Protein AF-A0A9D5KAC2-F1 (afdb_monomer)

pLDDT: mean 86.31, std 20.17, range [37.38, 98.75]

Radius of gyration: 15.59 Å; Cα contacts (8 Å, |Δi|>4): 391; chains: 1; bounding box: 38×21×55 Å

Sequence (136 aa):
MMRKALLIALGIALVAFPSVSSADNGYRHRAVCLSLVPYVSTSGSEAENTIHNFSLNLLGGYSGGLKGFELGGLLNMEKGSVTGLQMTAGANFVGLESSAIQVAGIFNYTGWLYGGQLSLVNISGDVSGAQVGLVN

Solvent-accessible surface area (backbone atoms only — not comparable to full-atom values): 6528 Å² total; per-residue (Å²): 137,77,78,71,63,62,72,65,59,75,79,72,78,78,75,89,71,80,60,65,72,62,75,66,91,83,33,45,38,33,57,71,41,48,20,52,35,64,62,45,37,79,52,32,85,51,16,60,46,21,33,30,29,31,37,41,13,62,45,12,31,45,25,21,16,37,57,35,43,34,46,20,39,34,27,38,37,23,62,27,42,36,35,43,40,41,37,23,55,29,28,40,39,32,59,32,46,28,49,23,39,39,39,18,57,42,26,36,37,30,40,29,36,45,35,36,40,38,20,42,33,36,47,58,66,51,76,53,68,52,72,48,49,85,36,103

Secondary structure (DSSP, 8-state):
--SSSTTTTTS--S---------STT-EEEEEEEEEETTEETTGGGGGGEEEEEEEESSEEEESEEEEEEEESSEEEESS-EEEEEEESSEEEEEEEEEEEEEESSEEEEEEEEEEEESSEEEEEEEEEEEESSB-

Foldseek 3Di:
DPPVVVVVPPPPPPDPDDQPAPPDPQAGEDAEKEAAAEQRIPCHPSQLRYEYQEYEYEAEYEHCEYNHEYEYAAEYEHCAEYDEEYEYAHEYYHNEEYNYEYEYAAEYEYAEYNEEYEYQAYDYNHYDYDYDHVYD

Organism: NCBI:txid2052148

Structure (mmCIF, N/CA/C/O backbone):
data_AF-A0A9D5KAC2-F1
#
_entry.id   AF-A0A9D5KAC2-F1
#
loop_
_atom_site.group_PDB
_atom_site.id
_atom_site.type_symbol
_atom_site.label_atom_id
_atom_site.label_alt_id
_atom_site.label_comp_id
_atom_site.label_asym_id
_atom_site.label_entity_id
_atom_site.label_seq_id
_atom_site.pdbx_PDB_ins_code
_atom_site.Cartn_x
_atom_site.Cartn_y
_atom_site.Cartn_z
_atom_site.occupancy
_atom_site.B_iso_or_equiv
_atom_site.auth_seq_id
_atom_site.auth_comp_id
_atom_site.auth_asym_id
_atom_site.auth_atom_id
_atom_site.pdbx_PDB_model_num
ATOM 1 N N . MET A 1 1 ? 3.149 -5.997 -38.935 1.00 50.69 1 MET A N 1
ATOM 2 C CA . MET A 1 1 ? 2.675 -5.862 -37.535 1.00 50.69 1 MET A CA 1
ATOM 3 C C . MET A 1 1 ? 3.484 -4.870 -36.669 1.00 50.69 1 MET A C 1
ATOM 5 O O . MET A 1 1 ? 3.221 -4.791 -35.482 1.00 50.69 1 MET A O 1
ATOM 9 N N . MET A 1 2 ? 4.371 -4.018 -37.216 1.00 50.44 2 MET A N 1
ATOM 10 C CA . MET A 1 2 ? 5.260 -3.142 -36.411 1.00 50.44 2 MET A CA 1
ATOM 11 C C . MET A 1 2 ? 4.861 -1.651 -36.326 1.00 50.44 2 MET A C 1
ATOM 13 O O . MET A 1 2 ? 5.628 -0.844 -35.820 1.00 50.44 2 MET A O 1
ATOM 17 N N . ARG A 1 3 ? 3.673 -1.241 -36.799 1.00 49.56 3 ARG A N 1
ATOM 18 C CA . ARG A 1 3 ? 3.275 0.189 -36.811 1.00 49.56 3 ARG A CA 1
ATOM 19 C C . ARG A 1 3 ? 2.404 0.640 -35.628 1.00 49.56 3 ARG A C 1
ATOM 21 O O . ARG A 1 3 ? 2.222 1.834 -35.450 1.00 49.56 3 ARG A O 1
ATOM 28 N N . LYS A 1 4 ? 1.910 -0.283 -34.790 1.00 39.94 4 LYS A N 1
ATOM 29 C CA . LYS A 1 4 ? 1.123 0.049 -33.579 1.00 39.94 4 LYS A CA 1
ATOM 30 C C . LYS A 1 4 ? 1.975 0.188 -32.307 1.00 39.94 4 LYS A C 1
ATOM 32 O O . LYS A 1 4 ? 1.543 0.842 -31.370 1.00 39.94 4 LYS A O 1
ATOM 37 N N . ALA A 1 5 ? 3.196 -0.357 -32.297 1.00 41.31 5 ALA A N 1
ATOM 38 C CA . ALA A 1 5 ? 4.114 -0.254 -31.157 1.00 41.31 5 ALA A CA 1
ATOM 39 C C . ALA A 1 5 ? 4.793 1.127 -31.051 1.00 41.31 5 ALA A C 1
ATOM 41 O O . ALA A 1 5 ? 5.139 1.562 -29.959 1.00 41.31 5 ALA A O 1
ATOM 42 N N . LEU A 1 6 ? 4.934 1.849 -32.170 1.00 38.22 6 LEU A N 1
ATOM 43 C CA . LEU A 1 6 ? 5.643 3.134 -32.203 1.00 38.22 6 LEU A CA 1
ATOM 44 C C . LEU A 1 6 ? 4.821 4.300 -31.617 1.00 38.22 6 LEU A C 1
ATOM 46 O O . LEU A 1 6 ? 5.397 5.274 -31.147 1.00 38.22 6 LEU A O 1
ATOM 50 N N . LEU A 1 7 ? 3.486 4.195 -31.589 1.00 37.38 7 LEU A N 1
ATOM 51 C CA . LEU A 1 7 ? 2.609 5.240 -31.037 1.00 37.38 7 LEU A CA 1
ATOM 52 C C . LEU A 1 7 ? 2.409 5.140 -29.515 1.00 37.38 7 LEU A C 1
ATOM 54 O O . LEU A 1 7 ? 1.961 6.102 -28.906 1.00 37.38 7 LEU A O 1
ATOM 58 N N . ILE A 1 8 ? 2.791 4.022 -28.888 1.00 47.62 8 ILE A N 1
ATOM 59 C CA . ILE A 1 8 ? 2.772 3.873 -27.420 1.00 47.62 8 ILE A CA 1
ATOM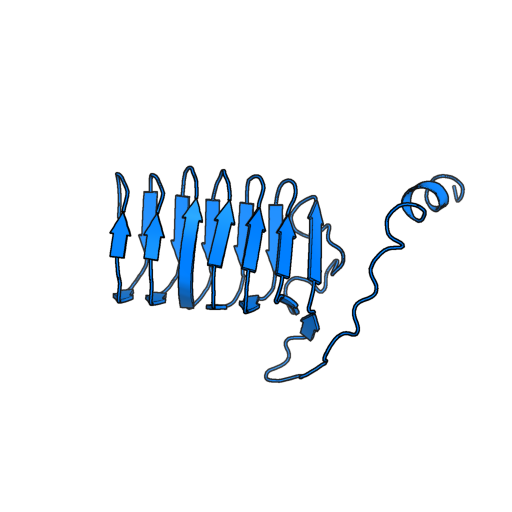 60 C C . ILE A 1 8 ? 4.092 4.383 -26.805 1.00 47.62 8 ILE A C 1
ATOM 62 O O . ILE A 1 8 ? 4.129 4.796 -25.650 1.00 47.62 8 ILE A O 1
ATOM 66 N N . ALA A 1 9 ? 5.168 4.448 -27.597 1.00 40.97 9 ALA A N 1
ATOM 67 C CA . ALA A 1 9 ? 6.490 4.880 -27.144 1.00 40.97 9 ALA A CA 1
ATOM 68 C C . ALA A 1 9 ? 6.660 6.410 -27.018 1.00 40.97 9 ALA A C 1
ATOM 70 O O . ALA A 1 9 ? 7.582 6.859 -26.344 1.00 40.97 9 ALA A O 1
ATOM 71 N N . LEU A 1 10 ? 5.789 7.226 -27.630 1.00 40.69 10 LEU A N 1
ATOM 72 C CA . LEU A 1 10 ? 5.984 8.685 -27.695 1.00 40.69 10 LEU A CA 1
ATOM 73 C C . LEU A 1 10 ? 5.441 9.456 -26.470 1.00 40.69 10 LEU A C 1
ATOM 75 O O . LEU A 1 10 ? 5.713 10.643 -26.331 1.00 40.69 10 LEU A O 1
ATOM 79 N N . GLY A 1 11 ? 4.699 8.796 -25.572 1.00 37.62 11 GLY A N 1
ATOM 80 C CA . GLY A 1 11 ? 4.123 9.416 -24.366 1.00 37.62 11 GLY A CA 1
ATOM 81 C C . GLY A 1 11 ? 4.842 9.101 -23.047 1.00 37.62 11 GLY A C 1
ATOM 82 O O . GLY A 1 11 ? 4.496 9.675 -22.023 1.00 37.62 11 GLY A O 1
ATOM 83 N N . ILE A 1 12 ? 5.834 8.203 -23.049 1.00 46.62 12 ILE A N 1
ATOM 84 C CA . ILE A 1 12 ? 6.496 7.672 -21.835 1.00 46.62 12 ILE A CA 1
ATOM 85 C C . ILE A 1 12 ? 7.999 8.021 -21.856 1.00 46.62 12 ILE A C 1
ATOM 87 O O . ILE A 1 12 ? 8.856 7.237 -21.465 1.00 46.62 12 ILE A O 1
ATOM 91 N N . ALA A 1 13 ? 8.345 9.202 -22.376 1.00 37.72 13 ALA A N 1
ATOM 92 C CA . ALA A 1 13 ? 9.729 9.686 -22.477 1.00 37.72 13 ALA A CA 1
ATOM 93 C C . ALA A 1 13 ? 10.111 10.727 -21.398 1.00 37.72 13 ALA A C 1
ATOM 95 O O . ALA A 1 13 ? 11.189 11.310 -21.452 1.00 37.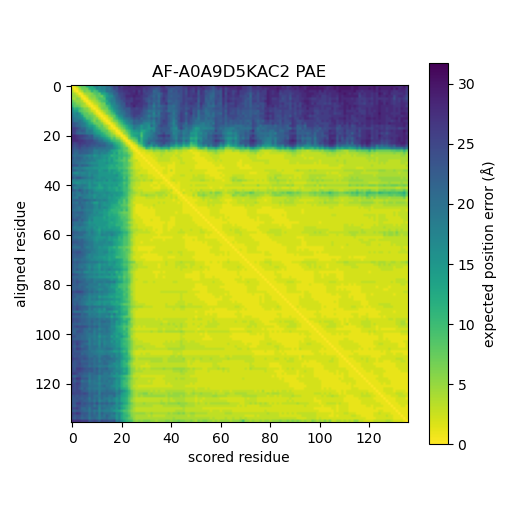72 13 ALA A O 1
ATOM 96 N N . LEU A 1 14 ? 9.258 10.957 -20.397 1.00 42.91 14 LEU A N 1
ATOM 97 C CA . LEU A 1 14 ? 9.498 11.868 -19.272 1.00 42.91 14 LEU A CA 1
ATOM 98 C C . LEU A 1 14 ? 9.054 11.088 -18.020 1.00 42.91 14 LEU A C 1
ATOM 100 O O . LEU A 1 14 ? 7.867 10.939 -17.788 1.00 42.91 14 LEU A O 1
ATOM 104 N N . VAL A 1 15 ? 9.892 10.419 -17.232 1.00 42.62 15 VAL A N 1
ATOM 105 C CA . VAL A 1 15 ? 11.099 10.909 -16.585 1.00 42.62 15 VAL A CA 1
ATOM 106 C C . VAL A 1 15 ? 12.002 9.709 -16.274 1.00 42.62 15 VAL A C 1
ATOM 108 O O . VAL A 1 15 ? 11.647 8.840 -15.478 1.00 42.62 15 VAL A O 1
ATOM 111 N N . ALA A 1 16 ? 13.183 9.650 -16.885 1.00 38.69 16 ALA A N 1
ATOM 112 C CA . ALA A 1 16 ? 14.228 8.729 -16.456 1.00 38.69 16 ALA A CA 1
ATOM 113 C C . ALA A 1 16 ? 14.889 9.302 -15.194 1.00 38.69 16 ALA A C 1
ATOM 115 O O . ALA A 1 16 ? 15.861 10.049 -15.274 1.00 38.69 16 ALA A O 1
ATOM 116 N N . PHE A 1 17 ? 14.331 9.004 -14.021 1.00 46.75 17 PHE A N 1
ATOM 117 C CA . PHE A 1 17 ? 15.038 9.254 -12.769 1.00 46.75 17 PHE A CA 1
ATOM 118 C C . PHE A 1 17 ? 16.144 8.204 -12.601 1.00 46.75 17 PHE A C 1
ATOM 120 O O . PHE A 1 17 ? 15.892 7.020 -12.848 1.00 46.75 17 PHE A O 1
ATOM 127 N N . PRO A 1 18 ? 17.358 8.595 -12.180 1.00 38.97 18 PRO A N 1
ATOM 128 C CA . PRO A 1 18 ? 18.413 7.638 -11.898 1.00 38.97 18 PRO A CA 1
ATOM 129 C C . PRO A 1 18 ? 17.945 6.686 -10.790 1.00 38.97 18 PRO A C 1
ATOM 131 O O . PRO A 1 18 ? 17.624 7.100 -9.677 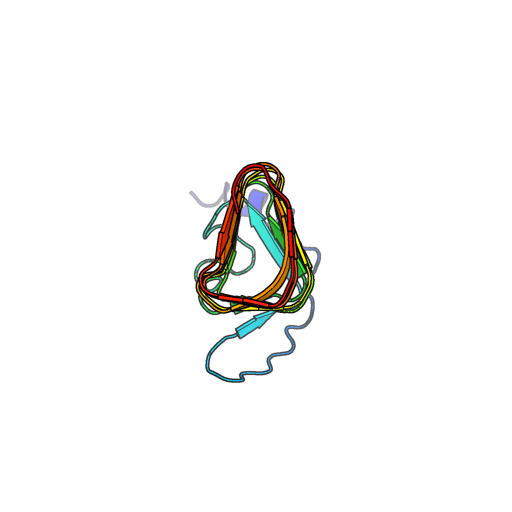1.00 38.97 18 PRO A O 1
ATOM 134 N N . SER A 1 19 ? 17.882 5.394 -11.107 1.00 44.25 19 SER A N 1
ATOM 135 C CA . SER A 1 19 ? 17.684 4.329 -10.128 1.00 44.25 19 SER A CA 1
ATOM 136 C C . SER A 1 19 ? 18.878 4.309 -9.172 1.00 44.25 19 SER A C 1
ATOM 138 O O . SER A 1 19 ? 19.948 3.817 -9.529 1.00 44.25 19 SER A O 1
ATOM 140 N N . VAL A 1 20 ? 18.699 4.850 -7.962 1.00 45.56 20 VAL A N 1
ATOM 141 C CA . VAL A 1 20 ? 19.587 4.585 -6.8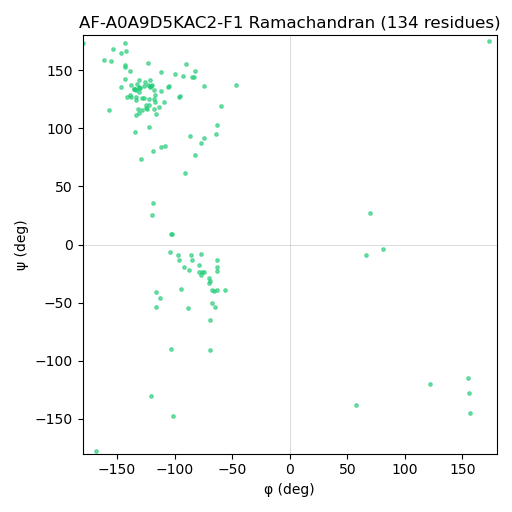23 1.00 45.56 20 VAL A CA 1
ATOM 142 C C . VAL A 1 20 ? 19.463 3.096 -6.512 1.00 45.56 20 VAL A C 1
ATOM 144 O O . VAL A 1 20 ? 18.523 2.644 -5.864 1.00 45.56 20 VAL A O 1
ATOM 147 N N . SER A 1 21 ? 20.381 2.317 -7.078 1.00 46.16 21 SER A N 1
ATOM 148 C CA . SER A 1 21 ? 20.454 0.873 -6.902 1.00 46.16 21 SER A CA 1
ATOM 149 C C . SER A 1 21 ? 21.166 0.554 -5.591 1.00 46.16 21 SER A C 1
ATOM 151 O O . SER A 1 21 ? 22.331 0.165 -5.598 1.00 46.16 21 SER A O 1
ATOM 153 N N . SER A 1 22 ? 20.471 0.703 -4.468 1.00 50.56 22 SER A N 1
ATOM 154 C CA . SER A 1 22 ? 20.880 0.049 -3.224 1.00 50.56 22 SER A CA 1
ATOM 155 C C . SER A 1 22 ? 20.263 -1.344 -3.221 1.00 50.56 22 SER A C 1
ATOM 157 O O . SER A 1 22 ? 19.099 -1.500 -2.879 1.00 50.56 22 SER A O 1
ATOM 159 N N . ALA A 1 23 ? 21.004 -2.345 -3.694 1.00 48.84 23 ALA A N 1
ATOM 160 C CA . ALA A 1 23 ? 20.599 -3.738 -3.556 1.00 48.84 23 ALA A CA 1
ATOM 161 C C . ALA A 1 23 ? 20.834 -4.156 -2.102 1.00 48.84 23 ALA A C 1
ATOM 163 O O . ALA A 1 23 ? 21.934 -4.573 -1.753 1.00 48.84 23 ALA A O 1
ATOM 164 N N . ASP A 1 24 ? 19.814 -4.011 -1.264 1.00 52.97 24 ASP A N 1
ATOM 165 C CA . ASP A 1 24 ? 19.800 -4.588 0.076 1.00 52.97 24 ASP A CA 1
ATOM 166 C C . ASP A 1 24 ? 18.632 -5.589 0.125 1.00 52.97 24 ASP A C 1
ATOM 168 O O . ASP A 1 24 ? 17.481 -5.227 -0.116 1.00 52.97 24 ASP A O 1
ATOM 172 N N . ASN A 1 25 ? 18.944 -6.874 0.333 1.00 60.16 25 ASN A N 1
ATOM 173 C CA . ASN A 1 25 ? 18.016 -8.025 0.371 1.00 60.16 25 ASN A CA 1
ATOM 174 C C . ASN A 1 25 ? 17.335 -8.496 -0.939 1.00 60.16 25 ASN A C 1
ATOM 176 O O . ASN A 1 25 ? 16.272 -9.110 -0.891 1.00 60.16 25 ASN A O 1
ATOM 180 N N . GLY A 1 26 ? 17.935 -8.291 -2.117 1.00 77.31 26 GLY A N 1
ATOM 181 C CA . GLY A 1 26 ? 17.453 -8.894 -3.380 1.00 77.31 26 GLY A CA 1
ATOM 182 C C . GLY A 1 26 ? 16.279 -8.173 -4.056 1.00 77.31 26 GLY A C 1
ATOM 183 O O . GLY A 1 26 ? 15.918 -8.517 -5.181 1.00 77.31 26 GLY A O 1
ATOM 184 N N . TYR A 1 27 ? 15.741 -7.129 -3.425 1.00 83.75 27 TYR A N 1
ATOM 185 C CA . TYR A 1 27 ? 14.804 -6.201 -4.052 1.00 83.75 27 TYR A CA 1
ATOM 186 C C . TYR A 1 27 ? 15.546 -5.126 -4.851 1.00 83.75 27 TYR A C 1
ATOM 188 O O . TYR A 1 27 ? 16.604 -4.629 -4.457 1.00 83.75 27 TYR A O 1
ATOM 196 N N . ARG A 1 28 ? 14.969 -4.723 -5.984 1.00 89.56 28 ARG A N 1
ATOM 197 C CA . ARG A 1 28 ? 15.414 -3.540 -6.730 1.00 89.56 28 ARG A CA 1
ATOM 198 C C . ARG A 1 28 ? 14.807 -2.293 -6.104 1.00 89.56 28 ARG A C 1
ATOM 200 O O . ARG A 1 28 ? 13.689 -2.333 -5.617 1.00 89.56 28 ARG A O 1
ATOM 207 N N . HIS A 1 29 ? 15.495 -1.163 -6.181 1.00 91.25 29 HIS A N 1
ATOM 208 C CA . HIS A 1 29 ? 14.954 0.118 -5.728 1.00 91.25 29 HIS A CA 1
ATOM 209 C C . HIS A 1 29 ? 14.721 1.045 -6.916 1.00 91.25 29 HIS A C 1
ATOM 211 O O . HIS A 1 29 ? 15.590 1.207 -7.778 1.00 91.25 29 HIS A O 1
ATOM 217 N N . ARG A 1 30 ? 13.538 1.661 -6.978 1.00 89.56 30 ARG A N 1
ATOM 218 C CA . ARG A 1 30 ? 13.220 2.685 -7.978 1.00 89.56 30 ARG A CA 1
ATOM 219 C C . ARG A 1 30 ? 12.524 3.864 -7.322 1.00 89.56 30 ARG A C 1
ATOM 221 O O . ARG A 1 30 ? 11.577 3.705 -6.564 1.00 89.56 30 ARG A O 1
ATOM 228 N N . ALA A 1 31 ? 12.975 5.064 -7.669 1.00 91.75 31 ALA A N 1
ATOM 229 C CA . ALA A 1 31 ? 12.429 6.282 -7.090 1.00 91.75 31 ALA A CA 1
ATOM 230 C C . ALA A 1 31 ? 10.959 6.502 -7.478 1.00 91.75 31 ALA A C 1
ATOM 232 O O . ALA A 1 31 ? 10.177 6.921 -6.635 1.00 91.75 31 ALA A O 1
ATOM 233 N N . VAL A 1 32 ? 10.591 6.212 -8.731 1.00 92.12 32 VAL A N 1
ATOM 234 C CA . VAL A 1 32 ? 9.262 6.508 -9.282 1.00 92.12 32 VAL A CA 1
ATOM 235 C C . VAL A 1 32 ? 8.711 5.309 -10.053 1.00 92.12 32 VAL A C 1
ATOM 237 O O . VAL A 1 32 ? 9.410 4.735 -10.893 1.00 92.12 32 VAL A O 1
ATOM 240 N N . CYS A 1 33 ? 7.445 4.978 -9.810 1.00 92.50 33 CYS A N 1
ATOM 241 C CA . CYS A 1 33 ? 6.664 4.015 -10.577 1.00 92.50 33 CYS A CA 1
ATOM 242 C C . CYS A 1 33 ? 5.354 4.644 -11.059 1.00 92.50 33 CYS A C 1
ATOM 244 O O . CYS A 1 33 ? 4.713 5.390 -10.321 1.00 92.50 33 CYS A O 1
ATOM 246 N N . LEU A 1 34 ? 4.964 4.332 -12.295 1.00 96.62 34 LEU A N 1
ATOM 247 C CA . LEU A 1 34 ? 3.636 4.639 -12.823 1.00 96.62 34 LEU A CA 1
ATOM 248 C C . LEU A 1 34 ? 2.989 3.325 -13.257 1.00 96.62 34 LEU A C 1
ATOM 250 O O . LEU A 1 34 ? 3.573 2.611 -14.078 1.00 96.62 34 LEU A O 1
ATOM 254 N N . SER A 1 35 ? 1.799 3.023 -12.743 1.00 95.19 35 SER A N 1
ATOM 255 C CA . SER A 1 35 ? 1.049 1.804 -13.069 1.00 95.19 35 SER A CA 1
ATOM 256 C C . SER A 1 35 ? -0.318 2.140 -13.649 1.00 95.19 35 SER A C 1
ATOM 258 O O . SER A 1 35 ? -0.987 3.068 -13.200 1.00 95.19 35 SER A O 1
ATOM 260 N N . LEU A 1 36 ? -0.761 1.374 -14.643 1.00 93.06 36 LEU A N 1
ATOM 261 C CA . LEU A 1 36 ? -2.135 1.441 -15.136 1.00 93.06 36 LEU A CA 1
ATOM 262 C C . LEU A 1 36 ? -3.023 0.487 -14.334 1.00 93.06 36 LEU A C 1
ATOM 264 O O . LEU A 1 36 ? -4.026 0.899 -13.763 1.00 93.06 36 LEU A O 1
ATOM 268 N N . VAL A 1 37 ? -2.618 -0.777 -14.288 1.00 94.31 37 VAL A N 1
ATOM 269 C CA . VAL A 1 37 ? -3.235 -1.898 -13.566 1.00 94.31 37 VAL A CA 1
ATOM 270 C C . VAL A 1 37 ? -2.105 -2.778 -13.015 1.00 94.31 37 VAL A C 1
ATOM 272 O O . VAL A 1 37 ? -0.963 -2.628 -13.471 1.00 94.31 37 VAL A O 1
ATOM 275 N N . PRO A 1 38 ? -2.379 -3.717 -12.088 1.00 88.25 38 PRO A N 1
ATOM 276 C CA . PRO A 1 38 ? -1.373 -4.673 -11.634 1.00 88.25 38 PRO A CA 1
ATOM 277 C C . PRO A 1 38 ? -0.603 -5.305 -12.803 1.00 88.25 38 PRO A C 1
ATOM 279 O O . PRO A 1 38 ? -1.190 -5.645 -13.831 1.00 88.25 38 PRO A O 1
ATOM 282 N N . TYR A 1 39 ? 0.719 -5.424 -12.648 1.00 88.06 39 TYR A N 1
ATOM 283 C CA . TYR A 1 39 ? 1.681 -5.921 -13.650 1.00 88.06 39 TYR A CA 1
ATOM 284 C C . TYR A 1 39 ? 1.883 -5.057 -14.910 1.00 88.06 39 TYR A C 1
ATOM 286 O O . TYR A 1 39 ? 2.821 -5.301 -15.670 1.00 88.06 39 TYR A O 1
ATOM 294 N N . VAL A 1 40 ? 1.071 -4.019 -15.131 1.00 91.94 40 VAL A N 1
ATOM 295 C CA . VAL A 1 40 ? 1.236 -3.066 -16.240 1.00 91.94 40 VAL A CA 1
ATOM 296 C C . VAL A 1 40 ? 1.721 -1.731 -15.677 1.00 91.94 40 VAL A C 1
ATOM 298 O O . VAL A 1 40 ? 0.932 -0.824 -15.407 1.00 91.94 40 VAL A O 1
ATOM 301 N N . SER A 1 41 ? 3.038 -1.621 -15.490 1.00 92.94 41 SER A N 1
ATOM 302 C CA . SER A 1 41 ? 3.704 -0.437 -14.931 1.00 92.94 41 SER A CA 1
ATOM 303 C C . SER A 1 41 ? 5.055 -0.152 -15.590 1.00 92.94 41 SER A C 1
ATOM 305 O O . SER A 1 41 ? 5.570 -0.963 -16.361 1.00 92.94 41 SER A O 1
ATOM 307 N N . THR A 1 42 ? 5.686 0.975 -15.245 1.00 90.25 42 THR A N 1
ATOM 308 C CA . THR A 1 42 ? 7.068 1.301 -15.661 1.00 90.25 42 THR A CA 1
ATOM 309 C C . THR A 1 42 ? 8.120 0.319 -15.126 1.00 90.25 42 THR A C 1
ATOM 311 O O . THR A 1 42 ? 9.264 0.315 -15.594 1.00 90.25 42 THR A O 1
ATOM 314 N N . SER A 1 43 ? 7.749 -0.522 -14.156 1.00 86.69 43 SER A N 1
ATOM 315 C CA . SER A 1 43 ? 8.582 -1.614 -13.637 1.00 86.69 43 SER A CA 1
ATOM 316 C C . SER A 1 43 ? 8.259 -2.969 -14.285 1.00 86.69 43 SER A C 1
ATOM 318 O O . SER A 1 43 ? 9.071 -3.884 -14.188 1.00 86.69 43 SER A O 1
ATOM 320 N N . GLY A 1 44 ? 7.134 -3.092 -14.999 1.00 88.31 44 GLY A N 1
ATOM 321 C CA . GLY A 1 44 ? 6.732 -4.316 -15.698 1.00 88.31 44 GLY A CA 1
ATOM 322 C C . GLY A 1 44 ? 6.625 -5.526 -14.763 1.00 88.31 44 GLY A C 1
ATOM 323 O O . GLY A 1 44 ? 6.149 -5.406 -13.636 1.00 88.31 44 GLY A O 1
ATOM 324 N N . SER A 1 45 ? 7.115 -6.684 -15.215 1.00 86.62 45 SER A N 1
ATOM 325 C CA . SER A 1 45 ? 7.165 -7.923 -14.420 1.00 86.62 45 SER A CA 1
ATOM 326 C C . SER A 1 45 ? 8.057 -7.824 -13.182 1.00 86.62 45 SER A C 1
ATOM 328 O O . SER A 1 45 ? 7.847 -8.552 -12.223 1.00 86.62 45 SER A O 1
ATOM 330 N N . GLU A 1 46 ? 9.022 -6.902 -13.169 1.00 90.25 46 GLU A N 1
ATOM 331 C CA . GLU A 1 46 ? 9.949 -6.716 -12.046 1.00 90.25 46 GLU A CA 1
ATOM 332 C C . GLU A 1 46 ? 9.309 -5.979 -10.867 1.00 90.25 46 GLU A C 1
ATOM 334 O O . GLU A 1 46 ? 9.936 -5.849 -9.813 1.00 90.25 46 GLU A O 1
ATOM 339 N N . ALA A 1 47 ? 8.091 -5.453 -11.039 1.00 88.94 47 ALA A N 1
ATOM 340 C CA . ALA A 1 47 ? 7.424 -4.660 -10.017 1.00 88.94 47 ALA A CA 1
ATOM 341 C C . ALA A 1 47 ? 7.302 -5.437 -8.698 1.00 88.94 47 ALA A C 1
ATOM 343 O O . ALA A 1 47 ? 7.607 -4.885 -7.650 1.00 88.94 47 ALA A O 1
ATOM 344 N N . GLU A 1 48 ? 7.009 -6.740 -8.756 1.00 91.88 48 GLU A N 1
ATOM 345 C CA . GLU A 1 48 ? 6.867 -7.612 -7.580 1.00 91.88 48 GLU A CA 1
ATOM 346 C C . GLU A 1 48 ? 8.143 -7.792 -6.740 1.00 91.88 48 GLU A C 1
ATOM 348 O O . GLU A 1 48 ? 8.068 -8.209 -5.586 1.00 91.88 48 GLU A O 1
ATOM 353 N N . ASN A 1 49 ? 9.308 -7.497 -7.324 1.00 93.62 49 ASN A N 1
ATOM 354 C CA . ASN A 1 49 ? 10.618 -7.559 -6.676 1.00 93.62 49 ASN A CA 1
ATOM 355 C C . ASN A 1 49 ? 11.293 -6.175 -6.684 1.00 93.62 49 ASN A C 1
ATOM 357 O O . ASN A 1 49 ? 12.520 -6.065 -6.650 1.00 93.62 49 ASN A O 1
ATOM 361 N N . THR A 1 50 ? 10.501 -5.102 -6.742 1.00 93.06 50 THR A N 1
ATOM 362 C CA . THR A 1 50 ? 10.979 -3.719 -6.679 1.00 93.06 50 THR A CA 1
ATOM 363 C C . THR A 1 50 ? 10.307 -2.987 -5.524 1.00 93.06 50 THR A C 1
ATOM 365 O O . THR A 1 50 ? 9.106 -3.116 -5.339 1.00 93.06 50 THR A O 1
ATOM 368 N N . ILE A 1 51 ? 11.079 -2.203 -4.775 1.00 95.62 51 ILE A N 1
ATOM 369 C CA . ILE A 1 51 ? 10.592 -1.244 -3.788 1.00 95.62 51 ILE A CA 1
ATOM 370 C C . ILE A 1 51 ? 10.535 0.137 -4.442 1.00 95.62 51 ILE A C 1
ATOM 372 O O . ILE A 1 51 ? 11.537 0.615 -4.997 1.00 95.62 51 ILE A O 1
ATOM 376 N N . HIS A 1 52 ? 9.376 0.787 -4.363 1.00 96.25 52 HIS A N 1
ATOM 377 C CA . HIS A 1 52 ? 9.169 2.142 -4.876 1.00 96.25 52 HIS A CA 1
ATOM 378 C C . HIS A 1 52 ? 9.251 3.191 -3.769 1.00 96.25 52 HIS A C 1
ATOM 380 O O . HIS A 1 52 ? 8.856 2.938 -2.636 1.00 96.25 52 HIS A O 1
ATOM 386 N N . ASN A 1 53 ? 9.750 4.389 -4.084 1.00 96.62 53 ASN A N 1
ATOM 387 C CA . ASN A 1 53 ? 9.663 5.530 -3.161 1.00 96.62 53 ASN A CA 1
ATOM 388 C C . ASN A 1 53 ? 8.439 6.400 -3.452 1.00 96.62 53 ASN A C 1
ATOM 390 O O . ASN A 1 53 ? 7.802 6.907 -2.535 1.00 96.62 53 ASN A O 1
ATOM 394 N N . PHE A 1 54 ? 8.122 6.580 -4.730 1.00 96.56 54 PHE A N 1
ATOM 395 C CA . PHE A 1 54 ? 6.928 7.256 -5.203 1.00 96.56 54 PHE A CA 1
ATOM 396 C C . PHE A 1 54 ? 6.218 6.360 -6.216 1.00 96.56 54 PHE A C 1
ATOM 398 O O . PHE A 1 54 ? 6.830 5.925 -7.193 1.00 96.56 54 PHE A O 1
ATOM 405 N N . SER A 1 55 ? 4.936 6.091 -6.003 1.00 97.44 55 SER A N 1
ATOM 406 C CA . SER A 1 55 ? 4.129 5.254 -6.892 1.00 97.44 55 SER A CA 1
ATOM 407 C C . SER A 1 55 ? 2.813 5.956 -7.222 1.00 97.44 55 SER A C 1
ATOM 409 O O . SER A 1 55 ? 2.140 6.488 -6.339 1.00 97.44 55 SER A O 1
ATOM 411 N N . LEU A 1 56 ? 2.464 6.010 -8.508 1.00 98.12 56 LEU A N 1
ATOM 412 C CA . LEU A 1 56 ? 1.173 6.511 -8.970 1.00 98.12 56 LEU A CA 1
ATOM 413 C C . LEU A 1 56 ? 0.486 5.438 -9.808 1.00 98.12 56 LEU A C 1
ATOM 415 O O . LEU A 1 56 ? 0.962 5.065 -10.882 1.00 98.12 56 LEU A O 1
ATOM 419 N N . ASN A 1 57 ? -0.660 4.971 -9.327 1.00 97.12 57 ASN A N 1
ATOM 420 C CA . ASN A 1 57 ? -1.400 3.865 -9.914 1.00 97.12 57 ASN A CA 1
ATOM 421 C C . ASN A 1 57 ? -2.755 4.360 -10.427 1.00 97.12 57 ASN A C 1
ATOM 423 O O . ASN A 1 57 ? -3.615 4.731 -9.637 1.00 97.12 57 ASN A O 1
ATOM 427 N N . LEU A 1 58 ? -2.982 4.365 -11.742 1.00 95.00 58 LEU A N 1
ATOM 428 C CA . LEU A 1 58 ? -4.199 4.941 -12.321 1.00 95.00 58 LEU A CA 1
ATOM 429 C C . LEU A 1 58 ? -5.459 4.144 -11.957 1.00 95.00 58 LEU A C 1
ATOM 431 O O . LEU A 1 58 ? -6.437 4.727 -11.504 1.00 95.00 58 LEU A O 1
ATOM 435 N N . LEU A 1 59 ? -5.444 2.823 -12.147 1.00 94.56 59 LEU A N 1
ATOM 436 C CA . LEU A 1 59 ? -6.505 1.926 -11.677 1.00 94.56 59 LEU A CA 1
ATOM 437 C C . LEU A 1 59 ? -5.973 1.024 -10.571 1.00 94.56 59 LEU A C 1
ATOM 439 O O . LEU A 1 59 ? -6.597 0.922 -9.519 1.00 94.56 59 LEU A O 1
ATOM 443 N N . GLY A 1 60 ? -4.794 0.430 -10.767 1.00 92.50 60 GLY A N 1
ATOM 444 C CA . GLY A 1 60 ? -4.119 -0.260 -9.680 1.00 92.50 60 GLY A CA 1
ATOM 445 C C . GLY A 1 60 ? -2.632 -0.503 -9.887 1.00 92.50 60 GLY A C 1
ATOM 446 O O . GLY A 1 60 ? -2.141 -0.469 -11.015 1.00 92.50 60 GLY A O 1
ATOM 447 N N . GLY A 1 61 ? -1.925 -0.718 -8.781 1.00 94.19 61 GLY A N 1
ATOM 448 C CA . GLY A 1 61 ? -0.502 -1.041 -8.745 1.00 94.19 61 GLY A CA 1
ATOM 449 C C . GLY A 1 61 ? -0.233 -2.350 -8.027 1.00 94.19 61 GLY A C 1
ATOM 450 O O . GLY A 1 61 ? -1.042 -2.812 -7.223 1.00 94.19 61 GLY A O 1
ATOM 451 N N . TYR A 1 62 ? 0.906 -2.947 -8.362 1.00 96.62 62 TYR A N 1
ATOM 452 C CA . TYR A 1 62 ? 1.450 -4.104 -7.669 1.00 96.62 62 TYR A CA 1
ATOM 453 C C . TYR A 1 62 ? 2.963 -3.955 -7.572 1.00 96.62 62 TYR A C 1
ATOM 455 O O . TYR A 1 62 ? 3.609 -3.727 -8.599 1.00 96.62 62 TYR A O 1
ATOM 463 N N . SER A 1 63 ? 3.511 -4.069 -6.367 1.00 96.81 63 SER A N 1
ATOM 464 C CA . SER A 1 63 ? 4.933 -3.866 -6.108 1.00 96.81 63 SER A CA 1
ATOM 465 C C . SER A 1 63 ? 5.458 -4.781 -4.991 1.00 96.81 63 SER A C 1
ATOM 467 O O . SER A 1 63 ? 4.702 -5.449 -4.282 1.00 96.81 63 SER A O 1
ATOM 469 N N . GLY A 1 64 ? 6.783 -4.900 -4.903 1.00 95.88 64 GLY A N 1
ATOM 470 C CA . GLY A 1 64 ? 7.475 -5.648 -3.860 1.00 95.88 64 GLY A CA 1
ATOM 471 C C . GLY A 1 64 ? 7.481 -4.922 -2.516 1.00 95.88 64 GLY A C 1
ATOM 472 O O . GLY A 1 64 ? 7.597 -5.576 -1.486 1.00 95.88 64 GLY A O 1
ATOM 473 N N . GLY A 1 65 ? 7.336 -3.598 -2.509 1.00 96.81 65 GLY A N 1
ATOM 474 C CA . GLY A 1 65 ? 7.156 -2.793 -1.303 1.00 96.81 65 GLY A CA 1
ATOM 475 C C . GLY A 1 65 ? 7.186 -1.290 -1.585 1.00 96.81 65 GLY A C 1
ATOM 476 O O . GLY A 1 65 ? 7.531 -0.841 -2.680 1.00 96.81 65 GLY A O 1
ATOM 477 N N . LEU A 1 66 ? 6.921 -0.488 -0.556 1.00 97.94 66 LEU A N 1
ATOM 478 C CA . LEU A 1 66 ? 6.930 0.974 -0.654 1.00 97.94 66 LEU A CA 1
ATOM 479 C C . LEU A 1 66 ? 7.766 1.598 0.468 1.00 97.94 66 LEU A C 1
ATOM 481 O O . LEU A 1 66 ? 7.617 1.254 1.639 1.00 97.94 66 LEU A O 1
ATOM 485 N N . LYS A 1 67 ? 8.616 2.566 0.123 1.00 97.62 67 LYS A N 1
ATOM 486 C CA . LYS A 1 67 ? 9.359 3.426 1.058 1.00 97.62 67 LYS A CA 1
ATOM 487 C C . LYS A 1 67 ? 9.178 4.898 0.682 1.00 97.62 67 LYS A C 1
ATOM 489 O O . LYS A 1 67 ? 10.087 5.529 0.141 1.00 97.62 67 LYS A O 1
ATOM 494 N N . GLY A 1 68 ? 7.997 5.440 0.961 1.00 97.38 68 GLY A N 1
ATOM 495 C CA . GLY A 1 68 ? 7.657 6.833 0.686 1.00 97.38 68 GLY A CA 1
ATOM 496 C C . GLY A 1 68 ? 6.158 7.052 0.514 1.00 97.38 68 GLY A C 1
ATOM 497 O O . GLY A 1 68 ? 5.407 6.931 1.477 1.00 97.38 68 GLY A O 1
ATOM 498 N N . PHE A 1 69 ? 5.729 7.434 -0.685 1.00 98.25 69 PHE A N 1
ATOM 499 C CA . PHE A 1 69 ? 4.353 7.831 -0.977 1.00 98.25 69 PHE A CA 1
ATOM 500 C C . PHE A 1 69 ? 3.771 7.048 -2.150 1.00 98.25 69 PHE A C 1
ATOM 502 O O . PHE A 1 69 ? 4.401 6.924 -3.199 1.00 98.25 69 PHE A O 1
ATOM 509 N N . GLU A 1 70 ? 2.533 6.597 -2.011 1.00 98.62 70 GLU A N 1
ATOM 510 C CA . GLU A 1 70 ? 1.790 5.981 -3.101 1.00 98.62 70 GLU A CA 1
ATOM 511 C C . GLU A 1 70 ? 0.361 6.501 -3.181 1.00 98.62 70 GLU A C 1
ATOM 513 O O . GLU A 1 70 ? -0.354 6.572 -2.180 1.00 98.62 70 GLU A O 1
ATOM 518 N N . LEU A 1 71 ? -0.057 6.828 -4.403 1.00 98.62 71 LEU A N 1
ATOM 519 C CA . LEU A 1 71 ? -1.416 7.233 -4.724 1.00 98.62 71 LEU A CA 1
ATOM 520 C C . LEU A 1 71 ? -2.003 6.310 -5.790 1.00 98.62 71 LEU A C 1
ATOM 522 O O . LEU A 1 71 ? -1.505 6.245 -6.914 1.00 98.62 71 LEU A O 1
ATOM 526 N N . GLY A 1 72 ? -3.099 5.648 -5.443 1.00 97.00 72 GLY A N 1
ATOM 527 C CA . GLY A 1 72 ? -3.859 4.775 -6.321 1.00 97.00 72 GLY A CA 1
ATOM 528 C C . GLY A 1 72 ? -5.234 5.322 -6.666 1.00 97.00 72 GLY A C 1
ATOM 529 O O . GLY A 1 72 ? -5.875 5.995 -5.865 1.00 97.00 72 GLY A O 1
ATOM 530 N N . GLY A 1 73 ? -5.717 4.999 -7.861 1.00 97.00 73 GLY A N 1
ATOM 531 C CA . GLY A 1 73 ? -7.111 5.200 -8.226 1.00 97.00 73 GLY A CA 1
ATOM 532 C C . GLY A 1 73 ? -8.006 4.244 -7.449 1.00 97.00 73 GLY A C 1
ATOM 533 O O . GLY A 1 73 ? -8.806 4.687 -6.634 1.00 97.00 73 GLY A O 1
ATOM 534 N N . LEU A 1 74 ? -7.867 2.932 -7.676 1.00 96.38 74 LEU A N 1
ATOM 535 C CA . LEU A 1 74 ? -8.707 1.920 -7.023 1.00 96.38 74 LEU A CA 1
ATOM 536 C C . LEU A 1 74 ? -7.913 0.984 -6.114 1.00 96.38 74 LEU A C 1
ATOM 538 O O . LEU A 1 74 ? -8.400 0.644 -5.042 1.00 96.38 74 LEU A O 1
ATOM 542 N N . LEU A 1 75 ? -6.718 0.548 -6.512 1.00 96.88 75 LEU A N 1
ATOM 543 C CA . LEU A 1 75 ? -6.002 -0.519 -5.806 1.00 96.88 75 LEU A CA 1
ATOM 544 C C . LEU A 1 75 ? -4.505 -0.239 -5.671 1.00 96.88 75 LEU A C 1
ATOM 546 O O . LEU A 1 75 ? -3.825 -0.029 -6.669 1.00 96.88 75 LEU A O 1
ATOM 550 N N . ASN A 1 76 ? -3.980 -0.338 -4.454 1.00 98.25 76 ASN A N 1
ATOM 551 C CA . ASN A 1 76 ? -2.541 -0.439 -4.207 1.00 98.25 76 ASN A CA 1
ATOM 552 C C . ASN A 1 76 ? -2.262 -1.790 -3.548 1.00 98.25 76 ASN A C 1
ATOM 554 O O . ASN A 1 76 ? -2.936 -2.148 -2.578 1.00 98.25 76 ASN A O 1
ATOM 558 N N . MET A 1 77 ? -1.312 -2.553 -4.084 1.00 98.25 77 MET A N 1
ATOM 559 C CA . MET A 1 77 ? -0.958 -3.874 -3.571 1.00 98.25 77 MET A CA 1
ATOM 560 C C . MET A 1 77 ? 0.554 -3.994 -3.423 1.00 98.25 77 MET A C 1
ATOM 562 O O . MET A 1 77 ? 1.285 -4.008 -4.410 1.00 98.25 77 MET A O 1
ATOM 566 N N . GLU A 1 78 ? 1.009 -4.172 -2.193 1.00 97.69 78 GLU A N 1
ATOM 567 C CA . GLU A 1 78 ? 2.412 -4.387 -1.875 1.00 97.69 78 GLU A CA 1
ATOM 568 C C . GLU A 1 78 ? 2.584 -5.803 -1.340 1.00 97.69 78 GLU A C 1
ATOM 570 O O . GLU A 1 78 ? 2.005 -6.182 -0.321 1.00 97.69 78 GLU A O 1
ATOM 575 N N . LYS A 1 79 ? 3.374 -6.609 -2.049 1.00 95.94 79 LYS A N 1
ATOM 576 C CA . LYS A 1 79 ? 3.711 -7.975 -1.637 1.00 95.94 79 LYS A CA 1
ATOM 577 C C . LYS A 1 79 ? 4.497 -7.976 -0.324 1.00 95.94 79 LYS A C 1
ATOM 579 O O . LYS A 1 79 ? 4.299 -8.863 0.502 1.00 95.94 79 LYS A O 1
ATOM 584 N N . GLY A 1 80 ? 5.407 -7.016 -0.172 1.00 94.88 80 GLY A N 1
ATOM 585 C CA . GLY A 1 80 ? 6.245 -6.842 1.007 1.00 94.88 80 GLY A CA 1
ATOM 586 C C . GLY A 1 80 ? 5.747 -5.735 1.928 1.00 94.88 80 GLY A C 1
ATOM 587 O O . GLY A 1 80 ? 4.545 -5.514 2.066 1.00 94.88 80 GLY A O 1
ATOM 588 N N . SER A 1 81 ? 6.691 -5.070 2.588 1.00 96.75 81 SER A N 1
ATOM 589 C CA . SER A 1 81 ? 6.410 -4.088 3.635 1.00 96.75 81 SER A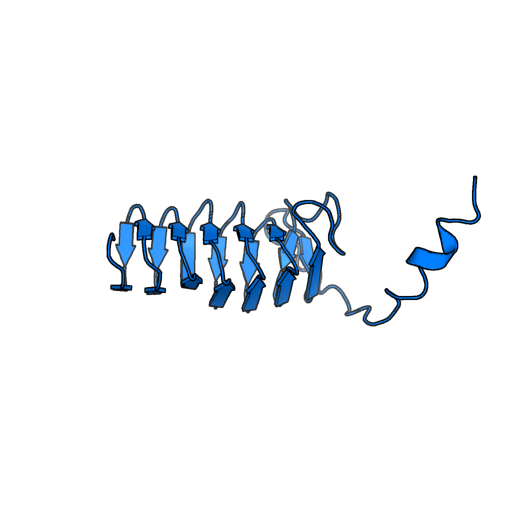 CA 1
ATOM 590 C C . SER A 1 81 ? 6.267 -2.669 3.077 1.00 96.75 81 SER A C 1
ATOM 592 O O . SER A 1 81 ? 6.841 -2.308 2.042 1.00 96.75 81 SER A O 1
ATOM 594 N N . VAL A 1 82 ? 5.539 -1.836 3.817 1.00 97.94 82 VAL A N 1
ATOM 595 C CA . VAL A 1 82 ? 5.306 -0.426 3.496 1.00 97.94 82 VAL A CA 1
ATOM 596 C C . VAL A 1 82 ? 5.847 0.469 4.599 1.00 97.94 82 VAL A C 1
ATOM 598 O O . VAL A 1 82 ? 5.681 0.212 5.787 1.00 97.94 82 VAL A O 1
ATOM 601 N N . THR A 1 83 ? 6.502 1.559 4.213 1.00 98.06 83 THR A N 1
ATOM 602 C CA . THR A 1 83 ? 6.890 2.647 5.111 1.00 98.06 83 THR A CA 1
ATOM 603 C C . THR A 1 83 ? 6.532 3.981 4.470 1.00 98.06 83 THR A C 1
ATOM 605 O O . THR A 1 83 ? 6.981 4.267 3.359 1.00 98.06 83 THR A O 1
ATOM 608 N N . GLY A 1 84 ? 5.745 4.802 5.170 1.00 97.88 84 GLY A N 1
ATOM 609 C CA . GLY A 1 84 ? 5.329 6.130 4.704 1.00 97.88 84 GLY A CA 1
ATOM 610 C C . GLY A 1 84 ? 3.810 6.322 4.610 1.00 97.88 84 GLY A C 1
ATOM 611 O O . GLY A 1 84 ? 3.126 6.273 5.630 1.00 97.88 84 GLY A O 1
ATOM 612 N N . LEU A 1 85 ? 3.287 6.614 3.415 1.00 98.56 85 LEU A N 1
ATOM 613 C CA . LEU A 1 85 ? 1.874 6.948 3.185 1.00 98.56 85 LEU A CA 1
ATOM 614 C C . LEU A 1 85 ? 1.334 6.258 1.924 1.00 98.56 85 LEU A C 1
ATOM 616 O O . LEU A 1 85 ? 1.889 6.428 0.841 1.00 98.56 85 LEU A O 1
ATOM 620 N N . GLN A 1 86 ? 0.216 5.543 2.062 1.00 98.38 86 GLN A N 1
ATOM 621 C CA . GLN A 1 86 ? -0.555 4.986 0.947 1.00 98.38 86 GLN A CA 1
ATOM 622 C C . GLN A 1 86 ? -1.961 5.575 0.918 1.00 98.38 86 GLN A C 1
ATOM 624 O O . GLN A 1 86 ? -2.653 5.616 1.936 1.00 98.38 86 GLN A O 1
ATOM 629 N N . MET A 1 87 ? -2.402 6.007 -0.260 1.00 98.69 87 MET A N 1
ATOM 630 C CA . MET A 1 87 ? -3.733 6.564 -0.474 1.00 98.69 87 MET A CA 1
ATOM 631 C C . MET A 1 87 ? -4.382 5.943 -1.704 1.00 98.69 87 MET A C 1
ATOM 633 O O . MET A 1 87 ? -3.740 5.799 -2.741 1.00 98.69 87 MET A O 1
ATOM 637 N N . THR A 1 88 ? -5.666 5.614 -1.620 1.00 98.12 88 THR A N 1
ATOM 638 C CA . THR A 1 88 ? -6.447 5.129 -2.765 1.00 98.12 88 THR A CA 1
ATOM 639 C C . THR A 1 88 ? -7.937 5.392 -2.584 1.00 98.12 88 THR A C 1
ATOM 641 O O . THR A 1 88 ? -8.405 5.541 -1.456 1.00 98.12 88 THR A O 1
ATOM 644 N N . ALA A 1 89 ? -8.721 5.438 -3.664 1.00 98.38 89 ALA A N 1
ATOM 645 C CA . ALA A 1 89 ? -10.178 5.529 -3.530 1.00 98.38 89 ALA A CA 1
ATOM 646 C C . ALA A 1 89 ? -10.824 4.172 -3.200 1.00 98.38 89 ALA A C 1
ATOM 648 O O . ALA A 1 89 ? -11.913 4.142 -2.634 1.00 98.38 89 ALA A O 1
ATOM 649 N N . GLY A 1 90 ? -10.172 3.051 -3.531 1.00 98.19 90 GLY A N 1
ATOM 650 C CA . GLY A 1 90 ? -10.706 1.706 -3.299 1.00 98.19 90 GLY A CA 1
ATOM 651 C C . GLY A 1 90 ? -10.074 1.018 -2.094 1.00 98.19 90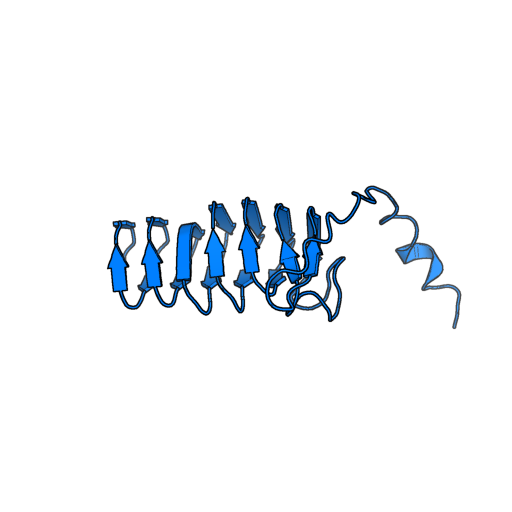 GLY A C 1
ATOM 652 O O . GLY A 1 90 ? -10.600 1.134 -0.986 1.00 98.19 90 GLY A O 1
ATOM 653 N N . ALA A 1 91 ? -8.977 0.285 -2.312 1.00 98.31 91 ALA A N 1
ATOM 654 C CA . ALA A 1 91 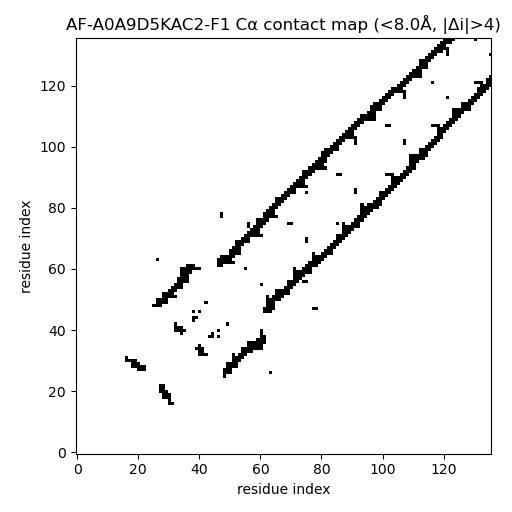? -8.346 -0.531 -1.281 1.00 98.31 91 ALA A CA 1
ATOM 655 C C . ALA A 1 91 ? -6.809 -0.574 -1.315 1.00 98.31 91 ALA A C 1
ATOM 657 O O . ALA A 1 91 ? -6.206 -0.623 -2.391 1.00 98.31 91 ALA A O 1
ATOM 658 N N . ASN A 1 92 ? -6.192 -0.595 -0.129 1.00 98.25 92 ASN A N 1
ATOM 659 C CA . ASN A 1 92 ? -4.763 -0.869 0.054 1.00 98.25 92 ASN A CA 1
ATOM 660 C C . ASN A 1 92 ? -4.575 -2.283 0.625 1.00 98.25 92 ASN A C 1
ATOM 662 O O . ASN A 1 92 ? -5.253 -2.659 1.583 1.00 98.25 92 ASN A O 1
ATOM 666 N N . PHE A 1 93 ? -3.627 -3.040 0.074 1.00 98.38 93 PHE A N 1
ATOM 667 C CA . PHE A 1 93 ? -3.220 -4.354 0.572 1.00 98.38 93 PHE A CA 1
ATOM 668 C C . PHE A 1 93 ? -1.711 -4.386 0.790 1.00 98.38 93 PHE A C 1
ATOM 670 O O . PHE A 1 93 ? -0.951 -4.116 -0.137 1.00 98.38 93 PHE A O 1
ATOM 677 N N . VAL A 1 94 ? -1.286 -4.759 1.995 1.00 98.00 94 VAL A N 1
ATOM 678 C CA . VAL A 1 94 ? 0.125 -4.935 2.354 1.00 98.00 94 VAL A CA 1
ATOM 679 C C . VAL A 1 94 ? 0.321 -6.340 2.905 1.00 98.00 94 VAL A C 1
ATOM 681 O O . VAL A 1 94 ? -0.328 -6.741 3.870 1.00 98.00 94 VAL A O 1
ATOM 684 N N . GLY A 1 95 ? 1.181 -7.119 2.252 1.00 95.50 95 GLY A N 1
ATOM 685 C CA . GLY A 1 95 ? 1.382 -8.530 2.576 1.00 95.50 95 GLY A CA 1
ATOM 686 C C . GLY A 1 95 ? 2.097 -8.760 3.907 1.00 95.50 95 GLY A C 1
ATOM 687 O O . GLY A 1 95 ? 1.852 -9.780 4.550 1.00 95.50 95 GLY A O 1
ATOM 688 N N . LEU A 1 96 ? 2.954 -7.819 4.319 1.00 94.88 96 LEU A N 1
ATOM 689 C CA . LEU A 1 96 ? 3.789 -7.911 5.522 1.00 94.88 96 LEU A CA 1
ATOM 690 C C . LEU A 1 96 ? 3.492 -6.758 6.504 1.00 94.88 96 LEU A C 1
ATOM 692 O O . LEU A 1 96 ? 2.335 -6.516 6.863 1.00 94.88 96 LEU A O 1
ATOM 696 N N . GLU A 1 97 ? 4.526 -6.061 6.979 1.00 95.88 97 GLU A N 1
ATOM 697 C CA . GLU A 1 97 ? 4.408 -4.949 7.918 1.00 95.88 97 GLU A CA 1
ATOM 698 C C . GLU A 1 97 ? 4.128 -3.615 7.216 1.00 95.88 97 GLU A C 1
ATOM 700 O O . GLU A 1 97 ? 4.682 -3.302 6.160 1.00 95.88 97 GLU A O 1
ATOM 705 N N . SER A 1 98 ? 3.320 -2.778 7.858 1.00 97.06 98 SER A N 1
ATOM 706 C CA . SER A 1 98 ? 3.023 -1.415 7.433 1.00 97.06 98 SER A CA 1
ATOM 707 C C . SER A 1 98 ? 3.395 -0.436 8.541 1.00 97.06 98 SER A C 1
ATOM 709 O O . SER A 1 98 ? 2.659 -0.255 9.509 1.00 97.06 98 SER A O 1
ATOM 711 N N . SER A 1 99 ? 4.549 0.211 8.387 1.00 98.19 99 SER A N 1
ATOM 712 C CA . SER A 1 99 ? 4.982 1.359 9.192 1.00 98.19 99 SER A CA 1
ATOM 713 C C . SER A 1 99 ? 4.530 2.654 8.519 1.00 98.19 99 SER A C 1
ATOM 715 O O . SER A 1 99 ? 5.344 3.441 8.020 1.00 98.19 99 SER A O 1
ATOM 717 N N . ALA A 1 100 ? 3.214 2.816 8.382 1.00 96.19 100 ALA A N 1
ATOM 718 C CA . ALA A 1 100 ? 2.625 3.821 7.508 1.00 96.19 100 ALA A CA 1
ATOM 719 C C . ALA A 1 100 ? 1.228 4.279 7.939 1.00 96.19 100 ALA A C 1
ATOM 721 O O . ALA A 1 100 ? 0.562 3.673 8.780 1.00 96.19 100 ALA A O 1
ATOM 722 N N . ILE A 1 101 ? 0.781 5.363 7.306 1.00 98.44 101 ILE A N 1
ATOM 723 C CA . ILE A 1 101 ? -0.629 5.745 7.262 1.00 98.44 101 ILE A CA 1
ATOM 724 C C . ILE A 1 101 ? -1.219 5.199 5.958 1.00 98.44 101 ILE A C 1
ATOM 726 O O . ILE A 1 101 ? -0.686 5.457 4.880 1.00 98.44 101 ILE A O 1
ATOM 730 N N . GLN A 1 102 ? -2.323 4.464 6.049 1.00 98.69 102 GLN A N 1
ATOM 731 C CA . GLN A 1 102 ? -3.065 3.957 4.899 1.00 98.69 102 GLN A CA 1
ATOM 732 C C . GLN A 1 102 ? -4.465 4.565 4.879 1.00 98.69 102 GLN A C 1
ATOM 734 O O . GLN A 1 102 ? -5.236 4.432 5.831 1.00 98.69 102 GLN A O 1
ATOM 739 N N . VAL A 1 103 ? -4.799 5.231 3.778 1.00 98.75 103 VAL A N 1
ATOM 740 C CA . VAL A 1 103 ? -6.118 5.820 3.549 1.00 98.75 103 VAL A CA 1
ATOM 741 C C . VAL A 1 103 ? -6.744 5.156 2.334 1.00 98.75 103 VAL A C 1
ATOM 743 O O . VAL A 1 103 ? -6.158 5.140 1.250 1.00 98.75 103 VAL A O 1
ATOM 746 N N . ALA A 1 104 ? -7.939 4.612 2.513 1.00 98.38 104 ALA A N 1
ATOM 747 C CA . ALA A 1 104 ? -8.707 3.981 1.455 1.00 98.38 104 ALA A CA 1
ATOM 748 C C . ALA A 1 104 ? -10.182 4.359 1.578 1.00 98.38 104 ALA A C 1
ATOM 750 O O . ALA A 1 104 ? -10.686 4.564 2.680 1.00 98.38 104 ALA A O 1
ATOM 751 N N . GLY A 1 105 ? -10.900 4.434 0.458 1.00 97.44 105 GLY A N 1
ATOM 752 C CA . GLY A 1 105 ? -12.341 4.680 0.503 1.00 97.44 105 GLY A CA 1
ATOM 753 C C . GLY A 1 105 ? -13.124 3.486 1.045 1.00 97.44 105 GLY A C 1
ATOM 754 O O . GLY A 1 105 ? -14.126 3.680 1.723 1.00 97.44 105 GLY A O 1
ATOM 755 N N . ILE A 1 106 ? -12.667 2.258 0.782 1.00 98.06 106 ILE A N 1
ATOM 756 C CA . ILE A 1 106 ? -13.399 1.041 1.150 1.00 98.06 106 ILE A CA 1
ATOM 757 C C . ILE A 1 106 ? -12.614 0.216 2.162 1.00 98.06 106 ILE A C 1
ATOM 759 O O . ILE A 1 106 ? -13.166 -0.117 3.208 1.00 98.06 106 ILE A O 1
ATOM 763 N N . PHE A 1 107 ? -11.360 -0.127 1.862 1.00 97.38 107 PHE A N 1
ATOM 764 C CA . PHE A 1 107 ? -10.699 -1.213 2.581 1.00 97.38 107 PHE A CA 1
ATOM 765 C C . PHE A 1 107 ? -9.191 -1.021 2.764 1.00 97.38 107 PHE A C 1
ATOM 767 O O . PHE A 1 107 ? -8.483 -0.706 1.811 1.00 97.38 107 PHE A O 1
ATOM 774 N N . ASN A 1 108 ? -8.683 -1.292 3.963 1.00 98.25 108 ASN A N 1
ATOM 775 C CA . ASN A 1 108 ? -7.252 -1.458 4.211 1.00 98.25 108 ASN A CA 1
ATOM 776 C C . ASN A 1 108 ? -6.977 -2.841 4.800 1.00 98.25 108 ASN A C 1
ATOM 778 O O . ASN A 1 108 ? -7.656 -3.263 5.736 1.00 98.25 108 ASN A O 1
ATOM 782 N N . TYR A 1 109 ? -5.930 -3.499 4.308 1.00 98.31 109 TYR A N 1
ATOM 783 C CA . TYR A 1 109 ? -5.382 -4.711 4.907 1.00 98.31 109 TYR A CA 1
ATOM 784 C C . TYR A 1 109 ? -3.872 -4.617 5.074 1.00 98.31 109 TYR A C 1
ATOM 786 O O . TYR A 1 109 ? -3.165 -4.233 4.138 1.00 98.31 109 TYR A O 1
ATOM 794 N N . THR A 1 110 ? -3.379 -5.032 6.240 1.00 96.06 110 THR A N 1
ATOM 795 C CA . THR A 1 110 ? -1.953 -5.294 6.456 1.00 96.06 110 THR A CA 1
ATOM 796 C C . THR A 1 110 ? -1.750 -6.491 7.381 1.00 96.06 110 THR A C 1
ATOM 798 O O . THR A 1 110 ? -2.605 -6.776 8.213 1.00 96.06 110 THR A O 1
ATOM 801 N N . GLY A 1 111 ? -0.615 -7.184 7.282 1.00 93.38 111 GLY A N 1
ATOM 802 C CA . GLY A 1 111 ? -0.263 -8.232 8.247 1.00 93.38 111 GLY A CA 1
ATOM 803 C C . GLY A 1 111 ? -0.052 -7.660 9.652 1.00 93.38 111 GLY A C 1
ATOM 804 O O . GLY A 1 111 ? -0.727 -8.058 10.596 1.00 93.38 111 GLY A O 1
ATOM 805 N N . TRP A 1 112 ? 0.825 -6.660 9.766 1.00 97.12 112 TRP A N 1
ATOM 806 C CA . TRP A 1 112 ? 1.107 -5.945 11.016 1.00 97.12 112 TRP A CA 1
ATOM 807 C C . TRP A 1 112 ? 1.118 -4.438 10.799 1.00 97.12 112 TRP A C 1
ATOM 809 O O . TRP A 1 112 ? 1.746 -3.961 9.854 1.00 97.12 112 TRP A O 1
ATOM 819 N N . LEU A 1 113 ? 0.439 -3.685 11.664 1.00 97.50 113 LEU A N 1
ATOM 820 C CA . LEU A 1 113 ? 0.312 -2.233 11.547 1.00 97.50 113 LEU A CA 1
ATOM 821 C C . LEU A 1 113 ? 1.115 -1.512 12.633 1.00 97.50 113 LEU A C 1
ATOM 823 O O . LEU A 1 113 ? 0.837 -1.663 13.819 1.00 97.50 113 LEU A O 1
ATOM 827 N N . TYR A 1 114 ? 2.030 -0.640 12.216 1.00 98.12 114 TYR A N 1
ATOM 828 C CA . TYR A 1 114 ? 2.703 0.363 13.042 1.00 98.12 114 TYR A CA 1
ATOM 829 C C . TYR A 1 114 ? 2.362 1.757 12.498 1.00 98.12 114 TYR A C 1
ATOM 831 O O . TYR A 1 114 ? 3.121 2.347 11.729 1.00 98.12 114 TYR A O 1
ATOM 839 N N . GLY A 1 115 ? 1.185 2.282 12.843 1.00 97.31 115 GLY A N 1
ATOM 840 C CA . GLY A 1 115 ? 0.715 3.543 12.267 1.00 97.31 115 GLY A CA 1
ATOM 841 C C . GLY A 1 115 ? -0.797 3.720 12.271 1.00 97.31 115 GLY A C 1
ATOM 842 O O . GLY A 1 115 ? -1.437 3.642 13.317 1.00 97.31 115 GLY A O 1
ATOM 843 N N . GLY A 1 116 ? -1.369 4.044 11.112 1.00 9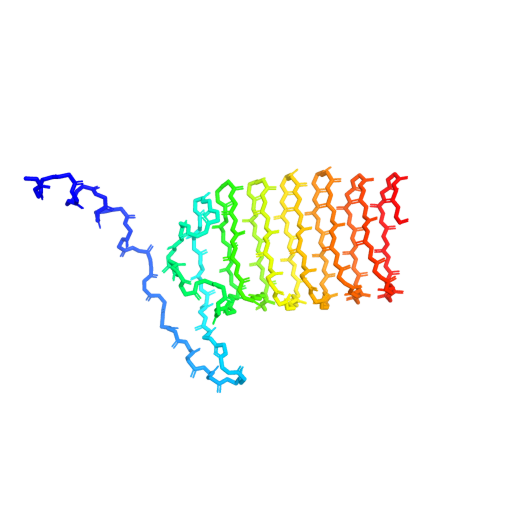7.94 116 GLY A N 1
ATOM 844 C CA . GLY A 1 116 ? -2.769 4.450 11.008 1.00 97.94 116 GLY A CA 1
ATOM 845 C C . GLY A 1 116 ? -3.484 3.830 9.819 1.00 97.94 116 GLY A C 1
ATOM 846 O O . GLY A 1 116 ? -2.946 3.846 8.716 1.00 97.94 116 GLY A O 1
ATOM 847 N N . GLN A 1 117 ? -4.715 3.360 10.005 1.00 98.56 117 GLN A N 1
ATOM 848 C CA . GLN A 1 117 ? -5.606 3.018 8.895 1.00 98.56 117 GLN A CA 1
ATOM 849 C C . GLN A 1 117 ? -6.900 3.829 8.965 1.00 98.56 117 GLN A C 1
ATOM 851 O O . GLN A 1 117 ? -7.509 3.964 10.026 1.00 98.56 117 GLN A O 1
ATOM 856 N N . LEU A 1 118 ? -7.321 4.352 7.817 1.00 98.75 118 LEU A N 1
ATOM 857 C CA . LEU A 1 118 ? -8.594 5.041 7.637 1.00 98.75 118 LEU A CA 1
ATOM 858 C C . LEU A 1 118 ? -9.296 4.480 6.401 1.00 98.75 118 LEU A C 1
ATOM 860 O O . LEU A 1 118 ? -8.809 4.658 5.284 1.00 98.75 118 LEU A O 1
ATOM 864 N N . SER A 1 119 ? -10.424 3.803 6.609 1.00 98.44 119 SER A N 1
ATOM 865 C CA . SER A 1 119 ? -11.326 3.321 5.554 1.00 98.44 119 SER A CA 1
ATOM 866 C C . SER A 1 119 ? -12.657 2.851 6.149 1.00 98.44 119 SER A C 1
ATOM 868 O O . SER A 1 119 ? -12.861 2.968 7.354 1.00 98.44 119 SER A O 1
ATOM 870 N N . LEU A 1 120 ? -13.586 2.326 5.342 1.00 98.12 120 LEU A N 1
ATOM 871 C CA . LEU A 1 120 ? -14.798 1.703 5.891 1.00 98.12 120 LEU A CA 1
ATOM 872 C C . LEU A 1 120 ? -14.474 0.414 6.655 1.00 98.12 120 LEU A C 1
ATOM 874 O O . LEU A 1 120 ? -15.082 0.164 7.695 1.00 98.12 120 LEU A O 1
ATOM 878 N N . VAL A 1 121 ? -13.534 -0.385 6.148 1.00 98.31 121 VAL A N 1
ATOM 879 C CA . VAL A 1 121 ? -13.145 -1.678 6.715 1.00 98.31 121 VAL A CA 1
ATOM 880 C C . VAL A 1 121 ? -11.626 -1.771 6.781 1.00 98.31 121 VAL A C 1
ATOM 882 O O . VAL A 1 121 ? -10.948 -1.885 5.764 1.00 98.31 121 VAL A O 1
ATOM 885 N N . ASN A 1 122 ? -11.093 -1.770 7.992 1.00 97.94 122 ASN A N 1
ATOM 886 C CA . ASN A 1 122 ? -9.681 -1.978 8.256 1.00 97.94 122 ASN A CA 1
ATOM 887 C C . ASN A 1 122 ? -9.498 -3.391 8.817 1.00 97.94 122 ASN A C 1
ATOM 889 O O . ASN A 1 122 ? -10.293 -3.832 9.636 1.00 97.94 122 ASN A O 1
ATOM 893 N N . ILE A 1 123 ? -8.484 -4.114 8.350 1.00 97.44 123 ILE A N 1
ATOM 894 C CA . ILE A 1 123 ? -8.120 -5.432 8.875 1.00 97.44 123 ILE A CA 1
ATOM 895 C C . ILE A 1 123 ? -6.610 -5.455 9.074 1.00 97.44 123 ILE A C 1
ATOM 897 O O . ILE A 1 123 ? -5.845 -5.141 8.161 1.00 97.44 123 ILE A O 1
ATOM 901 N N . SER A 1 124 ? -6.178 -5.817 10.277 1.00 97.00 124 SER A N 1
ATOM 902 C CA . SER A 1 124 ? -4.766 -6.005 10.611 1.00 97.00 124 SER A CA 1
ATOM 903 C C . SER A 1 124 ? -4.596 -7.175 11.575 1.00 97.00 124 SER A C 1
ATOM 905 O O . SER A 1 124 ? -5.525 -7.482 12.317 1.00 97.00 124 SER A O 1
ATOM 907 N N . GLY A 1 125 ? -3.433 -7.832 11.561 1.00 94.88 125 GLY A N 1
ATOM 908 C CA . GLY A 1 125 ? -3.058 -8.824 12.573 1.00 94.88 125 GLY A CA 1
ATOM 909 C C . GLY A 1 125 ? -2.808 -8.156 13.924 1.00 94.88 125 GLY A C 1
ATOM 910 O O . GLY A 1 125 ? -3.740 -7.981 14.704 1.00 94.88 125 GLY A O 1
ATOM 911 N N . ASP A 1 126 ? -1.564 -7.747 14.196 1.00 96.31 126 ASP A N 1
ATOM 912 C CA . ASP A 1 126 ? -1.288 -6.873 15.347 1.00 96.31 126 ASP A CA 1
ATOM 913 C C . ASP A 1 126 ? -1.313 -5.397 14.942 1.00 96.31 126 ASP A C 1
ATOM 915 O O . ASP A 1 126 ? -0.879 -5.019 13.848 1.00 96.31 12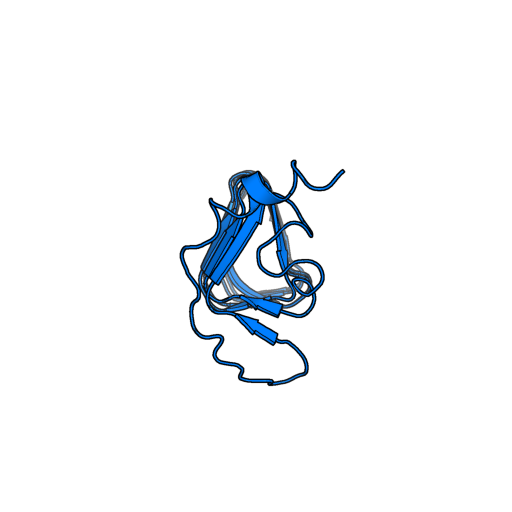6 ASP A O 1
ATOM 919 N N . VAL A 1 127 ? -1.792 -4.555 15.861 1.00 97.81 127 VAL A N 1
ATOM 920 C CA . VAL A 1 127 ? -1.909 -3.105 15.676 1.00 97.81 127 VAL A CA 1
ATOM 921 C C . VAL A 1 127 ? -1.175 -2.366 16.791 1.00 97.81 127 VAL A C 1
ATOM 923 O O . VAL A 1 127 ? -1.549 -2.419 17.960 1.00 97.81 127 VAL A O 1
ATOM 926 N N . SER A 1 128 ? -0.154 -1.606 16.405 1.00 98.25 128 SER A N 1
ATOM 927 C CA . SER A 1 128 ? 0.501 -0.580 17.209 1.00 98.25 128 SER A CA 1
ATOM 928 C C . SER A 1 128 ? 0.191 0.784 16.593 1.00 98.25 128 SER A C 1
ATOM 930 O O . SER A 1 128 ? 0.933 1.306 15.759 1.00 98.25 128 SER A O 1
ATOM 932 N N . GLY A 1 129 ? -0.972 1.336 16.939 1.00 96.88 129 GLY A N 1
ATOM 933 C CA . GLY A 1 129 ? -1.464 2.555 16.311 1.00 96.88 129 GLY A CA 1
ATOM 934 C C . GLY A 1 129 ? -2.976 2.715 16.398 1.00 96.88 129 GLY A C 1
ATOM 935 O O . GLY A 1 129 ? -3.581 2.336 17.399 1.00 96.88 129 GLY A O 1
ATOM 936 N N . ALA A 1 130 ? -3.579 3.293 15.360 1.00 98.00 130 ALA A N 1
ATOM 937 C CA . ALA A 1 130 ? -5.013 3.560 15.315 1.00 98.00 130 ALA A CA 1
ATOM 938 C C . ALA A 1 130 ? -5.651 3.070 14.012 1.00 98.00 130 ALA A C 1
ATOM 940 O O . ALA A 1 130 ? -5.103 3.240 12.924 1.00 98.00 130 ALA A O 1
ATOM 941 N N . GLN A 1 131 ? -6.858 2.529 14.121 1.00 98.44 131 GLN A N 1
ATOM 942 C CA . GLN A 1 131 ? -7.718 2.238 12.982 1.00 98.44 131 GLN A CA 1
ATOM 943 C C . GLN A 1 131 ? -9.022 3.013 13.148 1.00 98.44 131 GLN A C 1
ATOM 945 O O . GLN A 1 131 ? -9.577 3.094 14.245 1.00 98.44 131 GLN A O 1
ATOM 950 N N . VAL A 1 132 ? -9.483 3.622 12.061 1.00 98.44 132 VAL A N 1
ATOM 951 C CA . VAL A 1 132 ? -10.727 4.384 12.019 1.00 98.44 132 VAL A CA 1
ATOM 952 C C . VAL A 1 132 ? -11.555 3.874 10.850 1.00 98.44 132 VAL A C 1
ATOM 954 O O . VAL A 1 132 ? -11.160 3.999 9.688 1.00 98.44 132 VAL A O 1
ATOM 957 N N . GLY A 1 133 ? -12.708 3.297 11.172 1.00 97.69 133 GLY A N 1
ATOM 958 C CA . GLY A 1 133 ? -13.612 2.676 10.213 1.00 97.69 133 GLY A CA 1
ATOM 959 C C . GLY A 1 133 ? -14.854 2.104 10.878 1.00 97.69 133 GLY A C 1
ATOM 960 O O . GLY A 1 133 ? -14.965 2.101 12.106 1.00 97.69 133 GLY A O 1
ATOM 961 N N . LEU A 1 134 ? -15.794 1.635 10.055 1.00 97.62 134 LEU A N 1
ATOM 962 C CA . LEU A 1 134 ? -16.986 0.921 10.525 1.00 97.62 134 LEU A CA 1
ATOM 963 C C . LEU A 1 134 ? -16.617 -0.454 11.091 1.00 97.62 134 LEU A C 1
ATOM 965 O O . LEU A 1 134 ? -17.275 -0.938 12.009 1.00 97.62 134 LEU A O 1
ATOM 969 N N . VAL A 1 135 ? -15.568 -1.062 10.536 1.00 97.12 135 VAL A N 1
ATOM 970 C CA . VAL A 1 135 ? -14.970 -2.321 10.983 1.00 97.12 135 VAL A CA 1
ATOM 971 C C . VAL A 1 135 ? -13.462 -2.112 11.095 1.00 97.12 135 VAL A C 1
ATOM 973 O O . VAL A 1 135 ? -12.872 -1.514 10.193 1.00 97.12 135 VAL A O 1
ATOM 976 N N . ASN A 1 136 ? -12.868 -2.582 12.193 1.00 93.75 136 ASN A N 1
ATOM 977 C CA . ASN A 1 136 ? -11.431 -2.544 12.469 1.00 93.75 136 ASN A CA 1
ATOM 978 C C . ASN A 1 136 ? -10.981 -3.891 13.038 1.00 93.75 136 ASN A C 1
ATOM 980 O O . ASN A 1 136 ? -11.783 -4.452 13.824 1.00 93.75 136 ASN A O 1
#

Mean predicted aligned error: 8.14 Å

InterPro domains:
  IPR058093 LA_2272-like repeat [NF047436] (113-136)